Protein AF-A0A0M9E2L8-F1 (afdb_monomer)

Foldseek 3Di:
DVVVVVVVVVVVVVVVVVVVVVVVVVVVVVVVVVVADPCLVDWAPVVRCVVCVVPDDWDFRPDWDKKFFCAWFFFFAADQVSPHTDDGDHGRFIWTFGTDDDQKTWTWTDDDPPDTDTGIGGRVRITDPSPVPD

Nearest PDB structures (foldseek):
  6biq-assembly4_C  TM=6.845E-01  e=6.531E-01  Trichomonas vaginalis
  3a98-assembly1_A  TM=5.341E-01  e=4.127E-01  Homo sapiens
  8xm7-assembly1_B  TM=3.967E-01  e=1.732E+00  Homo sapiens

Mean predicted aligned error: 13.58 Å

Structure (mmCIF, N/CA/C/O backbone):
data_AF-A0A0M9E2L8-F1
#
_entry.id   AF-A0A0M9E2L8-F1
#
loop_
_atom_site.group_PDB
_atom_site.id
_atom_site.type_symbol
_atom_site.label_atom_id
_atom_site.label_alt_id
_atom_si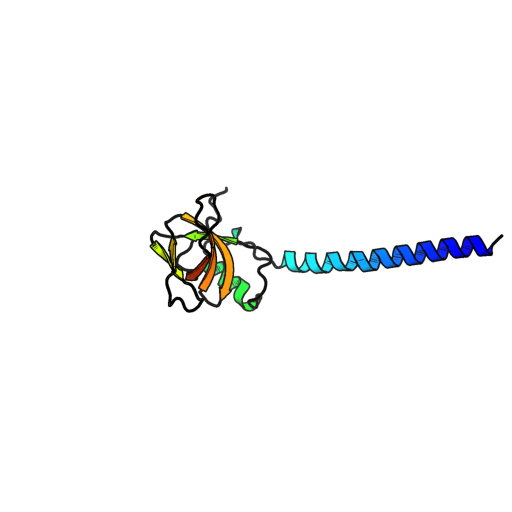te.label_comp_id
_atom_site.label_asym_id
_atom_site.label_entity_id
_atom_site.label_seq_id
_atom_site.pdbx_PDB_ins_code
_atom_site.Cartn_x
_atom_site.Cartn_y
_atom_site.Cartn_z
_atom_site.occupancy
_atom_site.B_iso_or_equiv
_atom_site.auth_seq_id
_atom_site.auth_comp_id
_atom_site.auth_asym_id
_atom_site.auth_atom_id
_atom_site.pdbx_PDB_model_num
ATOM 1 N N . MET A 1 1 ? 46.899 49.608 -22.911 1.00 53.06 1 MET A N 1
ATOM 2 C CA . MET A 1 1 ? 45.499 49.261 -23.272 1.00 53.06 1 MET A CA 1
ATOM 3 C C . MET A 1 1 ? 45.243 47.763 -23.529 1.00 53.06 1 MET A C 1
ATOM 5 O O . MET A 1 1 ? 44.129 47.415 -23.899 1.00 53.06 1 MET A O 1
ATOM 9 N N . ILE A 1 2 ? 46.219 46.865 -23.311 1.00 55.16 2 ILE A N 1
ATOM 10 C CA . ILE A 1 2 ? 46.081 45.413 -23.580 1.00 55.16 2 ILE A CA 1
ATOM 11 C C . ILE A 1 2 ? 45.721 44.617 -22.307 1.00 55.16 2 ILE A C 1
ATOM 13 O O . ILE A 1 2 ? 44.941 43.672 -22.374 1.00 55.16 2 ILE A O 1
ATOM 17 N N . ALA A 1 3 ? 46.184 45.055 -21.129 1.00 53.16 3 ALA A N 1
ATOM 18 C CA . ALA A 1 3 ? 45.950 44.365 -19.852 1.00 53.16 3 ALA A CA 1
ATOM 19 C C . ALA A 1 3 ? 44.463 44.265 -19.449 1.00 53.16 3 ALA A C 1
ATOM 21 O O . ALA A 1 3 ? 44.044 43.250 -18.899 1.00 53.16 3 ALA A O 1
ATOM 22 N N . HIS A 1 4 ? 43.648 45.271 -19.790 1.00 50.09 4 HIS A N 1
ATOM 23 C CA . HIS A 1 4 ? 42.207 45.273 -19.501 1.00 50.09 4 HIS A CA 1
ATOM 24 C C . HIS A 1 4 ? 41.410 44.284 -20.365 1.00 50.09 4 HIS A C 1
ATOM 26 O O . HIS A 1 4 ? 40.356 43.816 -19.949 1.00 50.09 4 HIS A O 1
ATOM 32 N N . ARG A 1 5 ? 41.900 43.947 -21.568 1.00 51.53 5 ARG A N 1
ATOM 33 C CA . ARG A 1 5 ? 41.213 43.004 -22.466 1.00 51.53 5 ARG A CA 1
ATOM 34 C C . ARG A 1 5 ? 41.444 41.547 -22.059 1.00 51.53 5 ARG A C 1
ATOM 36 O O . ARG A 1 5 ? 40.553 40.726 -22.236 1.00 51.53 5 ARG A O 1
ATOM 43 N N . LEU A 1 6 ? 42.593 41.242 -21.453 1.00 52.56 6 LEU A N 1
ATOM 44 C CA . LEU A 1 6 ? 42.917 39.902 -20.947 1.00 52.56 6 LEU A CA 1
ATOM 45 C C . LEU A 1 6 ? 42.132 39.541 -19.674 1.00 52.56 6 LEU A C 1
ATOM 47 O O . LEU A 1 6 ? 41.761 38.386 -19.484 1.00 52.56 6 LEU A O 1
ATOM 51 N N . SER A 1 7 ? 41.825 40.528 -18.828 1.00 54.66 7 SER A N 1
ATOM 52 C CA . SER A 1 7 ? 41.075 40.322 -17.580 1.00 54.66 7 SER A CA 1
ATOM 53 C C . SER A 1 7 ? 39.597 39.997 -17.830 1.00 54.66 7 SER A C 1
ATOM 55 O O . SER A 1 7 ? 39.043 39.137 -17.152 1.00 54.66 7 SER A O 1
ATOM 57 N N . VAL A 1 8 ? 38.969 40.604 -18.844 1.00 56.94 8 VAL A N 1
ATOM 58 C CA . VAL A 1 8 ? 37.572 40.296 -19.214 1.00 56.94 8 VAL A CA 1
ATOM 59 C C . VAL A 1 8 ? 37.433 38.881 -19.787 1.00 56.94 8 VAL A C 1
ATOM 61 O O . VAL A 1 8 ? 36.471 38.186 -19.469 1.00 56.94 8 VAL A O 1
ATOM 64 N N . ILE A 1 9 ? 38.414 38.420 -20.572 1.00 59.88 9 ILE A N 1
ATOM 65 C CA . ILE A 1 9 ? 38.411 37.065 -21.149 1.00 59.88 9 ILE A CA 1
ATOM 66 C C . ILE A 1 9 ? 38.557 36.004 -20.050 1.00 59.88 9 ILE A C 1
ATOM 68 O O . ILE A 1 9 ? 37.821 35.020 -20.045 1.00 59.88 9 ILE A O 1
ATOM 72 N N . MET A 1 10 ? 39.444 36.225 -19.074 1.00 58.16 10 MET A N 1
ATOM 73 C CA . MET A 1 10 ? 39.593 35.329 -17.920 1.00 58.16 10 MET A CA 1
ATOM 74 C C . MET A 1 10 ? 38.292 35.207 -17.114 1.00 58.16 10 MET A C 1
ATOM 76 O O . MET A 1 10 ? 37.877 34.096 -16.795 1.00 58.16 10 MET A O 1
ATOM 80 N N . ILE A 1 11 ? 37.608 36.323 -16.834 1.00 60.06 11 ILE A N 1
ATOM 81 C CA . ILE A 1 11 ? 36.349 36.317 -16.068 1.00 60.06 11 ILE A CA 1
ATOM 82 C C . ILE A 1 11 ? 35.247 35.538 -16.805 1.00 60.06 11 ILE A C 1
ATOM 84 O O . ILE A 1 11 ? 34.513 34.776 -16.171 1.00 60.06 11 ILE A O 1
ATOM 88 N N . PHE A 1 12 ? 35.164 35.663 -18.134 1.00 56.31 12 PHE A N 1
ATOM 89 C CA . PHE A 1 12 ? 34.217 34.900 -18.957 1.00 56.31 12 PHE A CA 1
ATOM 90 C C . PHE A 1 12 ? 34.505 33.389 -18.943 1.00 56.31 12 PHE A C 1
ATOM 92 O O . PHE A 1 12 ? 33.580 32.586 -18.846 1.00 56.31 12 PHE A O 1
ATOM 99 N N . CYS A 1 13 ? 35.778 32.983 -18.969 1.00 59.22 13 CYS A N 1
ATOM 100 C CA . CYS A 1 13 ? 36.153 31.567 -18.899 1.00 59.22 13 CYS A CA 1
ATOM 101 C C . CYS A 1 13 ? 35.843 30.937 -17.529 1.00 59.22 13 CYS A C 1
ATOM 103 O O . CYS A 1 13 ? 35.347 29.812 -17.471 1.00 59.22 13 CYS A O 1
ATOM 105 N N . PHE A 1 14 ? 36.081 31.660 -16.428 1.00 56.78 14 PHE A N 1
ATOM 106 C CA . PHE A 1 14 ? 35.782 31.162 -15.079 1.00 56.78 14 PHE A CA 1
ATOM 107 C C . PHE A 1 14 ? 34.278 31.047 -14.805 1.00 56.78 14 PHE A C 1
ATOM 109 O O . PHE A 1 14 ? 33.845 30.087 -14.169 1.00 56.78 14 PHE A O 1
ATOM 116 N N . SER A 1 15 ? 33.468 31.975 -15.319 1.00 57.62 15 SER A N 1
ATOM 117 C CA . SER A 1 15 ? 32.007 31.912 -15.176 1.00 57.62 15 SER A CA 1
ATOM 118 C C . SER A 1 15 ? 31.386 30.784 -16.010 1.00 57.62 15 SER A C 1
ATOM 120 O O . SER A 1 15 ? 30.478 30.110 -15.528 1.00 57.62 15 SER A O 1
ATOM 122 N N . PHE A 1 16 ? 31.932 30.479 -17.193 1.00 54.94 16 PHE A N 1
ATOM 123 C CA . PHE A 1 16 ? 31.485 29.334 -17.996 1.00 54.94 16 PHE A CA 1
ATOM 124 C C . PHE A 1 16 ? 31.802 27.981 -17.329 1.00 54.94 16 PHE A C 1
ATOM 126 O O . PHE A 1 16 ? 30.971 27.074 -17.328 1.00 54.94 16 PHE A O 1
ATOM 133 N N . PHE A 1 17 ? 32.973 27.856 -16.694 1.00 55.28 17 PHE A N 1
ATOM 134 C CA . PHE A 1 17 ? 33.349 26.650 -15.944 1.00 55.28 17 PHE A CA 1
ATOM 135 C C . PHE A 1 17 ? 32.499 26.447 -14.680 1.00 55.28 17 PHE A C 1
ATOM 137 O O . PHE A 1 17 ? 32.186 25.313 -14.318 1.00 55.28 17 PHE A O 1
ATOM 144 N N . TYR A 1 18 ? 32.097 27.538 -14.022 1.00 56.16 18 TYR A N 1
ATOM 145 C CA . TYR A 1 18 ? 31.246 27.485 -12.833 1.00 56.16 18 TYR A CA 1
ATOM 146 C C . TYR A 1 18 ? 29.818 27.026 -13.170 1.00 56.16 18 TYR A C 1
ATOM 148 O O . TYR A 1 18 ? 29.248 26.214 -12.447 1.00 56.16 18 TYR A O 1
ATOM 156 N N . ILE A 1 19 ? 29.270 27.465 -14.309 1.00 55.66 19 ILE A N 1
ATOM 157 C CA . ILE A 1 19 ? 27.956 27.018 -14.803 1.00 55.66 19 ILE A CA 1
ATOM 158 C C . ILE A 1 19 ? 27.989 25.523 -15.169 1.00 55.66 19 ILE A C 1
ATOM 160 O O . ILE A 1 19 ? 27.110 24.773 -14.752 1.00 55.66 19 ILE A O 1
ATOM 164 N N . LEU A 1 20 ? 29.049 25.057 -15.843 1.00 53.19 20 LEU A N 1
ATOM 165 C CA . LEU A 1 20 ? 29.238 23.638 -16.186 1.00 53.19 20 LEU A CA 1
ATOM 166 C C . LEU A 1 20 ? 29.317 22.711 -14.959 1.00 53.19 20 LEU A C 1
ATOM 168 O O . LEU A 1 20 ? 28.836 21.579 -15.010 1.00 53.19 20 LEU A O 1
ATOM 172 N N . LEU A 1 21 ? 29.903 23.177 -13.851 1.00 53.09 21 LEU A N 1
ATOM 173 C CA . LEU A 1 21 ? 29.973 22.407 -12.604 1.00 53.09 21 LEU A CA 1
ATOM 174 C C . LEU A 1 21 ? 28.632 22.362 -11.854 1.00 53.09 21 LEU A C 1
ATOM 176 O O . LEU A 1 21 ? 28.338 21.356 -11.211 1.00 53.09 21 LEU A O 1
ATOM 180 N N . ILE A 1 22 ? 27.805 23.407 -11.960 1.00 54.69 22 ILE A N 1
ATOM 181 C CA . ILE A 1 22 ? 26.471 23.450 -11.340 1.00 54.69 22 ILE A CA 1
ATOM 182 C C . ILE A 1 22 ? 25.471 22.584 -12.128 1.00 54.69 22 ILE A C 1
ATOM 184 O O . ILE A 1 22 ? 24.707 21.830 -11.521 1.00 54.69 22 ILE A O 1
ATOM 188 N N . ASP A 1 23 ? 25.525 22.594 -13.464 1.00 49.09 23 ASP A N 1
ATOM 189 C CA . ASP A 1 23 ? 24.647 21.769 -14.315 1.00 49.09 23 ASP A CA 1
ATOM 190 C C . ASP A 1 23 ? 24.932 20.260 -14.211 1.00 49.09 23 ASP A C 1
ATOM 192 O O . ASP A 1 23 ? 24.031 19.430 -14.377 1.00 49.09 23 ASP A O 1
ATOM 196 N N . GLY A 1 24 ? 26.161 19.874 -13.847 1.00 48.72 24 GLY A N 1
ATOM 197 C CA . GLY A 1 24 ? 26.511 18.479 -13.559 1.00 48.72 24 GLY A CA 1
ATOM 198 C C . GLY A 1 24 ? 25.678 17.854 -12.426 1.00 48.72 24 GLY A C 1
ATOM 199 O O . GLY A 1 24 ? 25.450 16.641 -12.423 1.00 48.72 24 GLY A O 1
ATOM 200 N N . GLY A 1 25 ? 25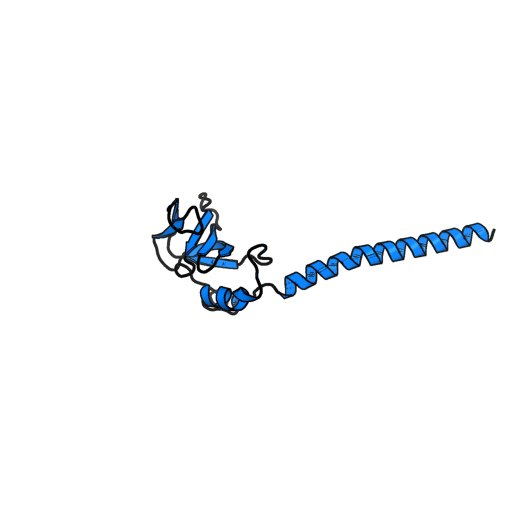.155 18.673 -11.504 1.00 48.81 25 GLY A N 1
ATOM 201 C CA . GLY A 1 25 ? 24.281 18.231 -10.415 1.00 48.81 25 GLY A CA 1
ATOM 202 C C . GLY A 1 25 ? 22.896 17.761 -10.878 1.00 48.81 25 GLY A C 1
ATOM 203 O O . GLY A 1 25 ? 22.336 16.829 -10.295 1.00 48.81 25 GLY A O 1
ATOM 204 N N . MET A 1 26 ? 22.359 18.323 -11.969 1.00 46.75 26 MET A N 1
ATOM 205 C CA . MET A 1 26 ? 21.033 17.947 -12.484 1.00 46.75 26 MET A CA 1
ATOM 206 C C . MET A 1 26 ? 21.022 16.566 -13.160 1.00 46.75 26 MET A C 1
ATOM 208 O O . MET A 1 26 ? 20.018 15.851 -13.109 1.00 46.75 26 MET A O 1
ATOM 212 N N . CYS A 1 27 ? 22.151 16.126 -13.727 1.00 49.06 27 CYS A N 1
ATOM 213 C CA . CYS A 1 27 ? 22.263 14.792 -14.330 1.00 49.06 27 CYS A CA 1
ATOM 214 C C . CYS A 1 27 ? 22.226 13.649 -13.300 1.00 49.06 27 CYS A C 1
ATOM 216 O O . CYS A 1 27 ? 21.781 12.543 -13.621 1.00 49.06 27 CYS A O 1
ATOM 218 N N . LEU A 1 28 ? 22.680 13.892 -12.067 1.00 46.53 28 LEU A N 1
ATOM 219 C CA . LEU A 1 28 ? 22.671 12.886 -11.001 1.00 46.53 28 LEU A CA 1
ATOM 220 C C . LEU A 1 28 ? 21.247 12.585 -10.517 1.00 46.53 28 LEU A C 1
ATOM 222 O O . LEU A 1 28 ? 20.896 11.414 -10.392 1.00 46.53 28 LEU A O 1
ATOM 226 N N . HIS A 1 29 ? 20.406 13.612 -10.360 1.00 44.34 29 HIS A N 1
ATOM 227 C CA . HIS A 1 29 ? 18.990 13.429 -10.016 1.00 44.34 29 HIS A CA 1
ATOM 228 C C . HIS A 1 29 ? 18.208 12.721 -11.130 1.00 44.34 29 HIS A C 1
ATOM 230 O O . HIS A 1 29 ? 17.39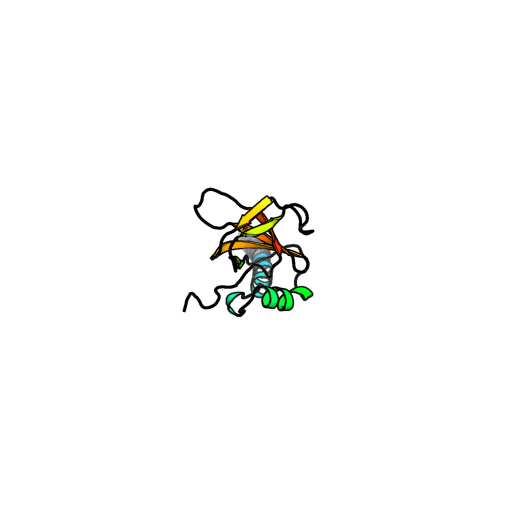5 11.838 -10.856 1.00 44.34 29 HIS A O 1
ATOM 236 N N . ALA A 1 30 ? 18.488 13.042 -12.399 1.00 47.06 30 ALA A N 1
ATOM 237 C CA . ALA A 1 30 ? 17.825 12.386 -13.521 1.00 47.06 30 ALA A CA 1
ATOM 238 C C . ALA A 1 30 ? 18.061 10.866 -13.517 1.00 47.06 30 ALA A C 1
ATOM 240 O O . ALA A 1 30 ? 17.114 10.110 -13.708 1.00 47.06 30 ALA A O 1
ATOM 241 N N . LYS A 1 31 ? 19.283 10.384 -13.242 1.00 47.12 31 LYS A N 1
ATOM 242 C CA . LYS A 1 31 ? 19.592 8.938 -13.230 1.00 47.12 31 LYS A CA 1
ATOM 243 C C . LYS A 1 31 ? 18.772 8.133 -12.220 1.00 47.12 31 LYS A C 1
ATOM 245 O O . LYS A 1 31 ? 18.488 6.965 -12.490 1.00 47.12 31 LYS A O 1
ATOM 250 N N . GLU A 1 32 ? 18.386 8.718 -11.090 1.00 46.28 32 GLU A N 1
ATOM 251 C CA . GLU A 1 32 ? 17.540 8.020 -10.121 1.00 46.28 32 GLU A CA 1
ATOM 252 C C . GLU A 1 32 ? 16.076 7.928 -10.587 1.00 46.28 32 GLU A C 1
ATOM 254 O O . GLU A 1 32 ? 15.436 6.891 -10.394 1.00 46.28 32 GLU A O 1
ATOM 259 N N . PHE A 1 33 ? 15.581 8.933 -11.321 1.00 43.03 33 PHE A N 1
ATOM 260 C CA . PHE A 1 33 ? 14.256 8.895 -11.959 1.00 43.03 33 PHE A CA 1
ATOM 261 C C . PHE A 1 33 ? 14.101 7.727 -12.948 1.00 43.03 33 PHE A C 1
ATOM 263 O O . PHE A 1 33 ? 13.040 7.103 -12.996 1.00 43.03 33 PHE A O 1
ATOM 270 N N . TRP A 1 34 ? 15.153 7.363 -13.694 1.00 40.28 34 TRP A N 1
ATOM 271 C CA . TRP A 1 34 ? 15.117 6.235 -14.645 1.00 40.28 34 TRP A CA 1
ATOM 272 C C . TRP A 1 34 ? 15.055 4.851 -13.975 1.00 40.28 34 TRP A C 1
ATOM 274 O O . TRP A 1 34 ? 14.756 3.864 -14.647 1.00 40.28 34 TRP A O 1
ATOM 284 N N . LYS A 1 35 ? 15.317 4.754 -12.663 1.00 50.44 35 LYS A N 1
ATOM 285 C CA . LYS A 1 35 ? 15.219 3.498 -11.895 1.00 50.44 35 LYS A CA 1
ATOM 286 C C . LYS A 1 35 ? 13.882 3.330 -11.174 1.00 50.44 35 LYS A C 1
ATOM 288 O O . LYS A 1 35 ? 13.654 2.293 -10.549 1.00 50.44 35 LYS A O 1
ATOM 293 N N . ALA A 1 36 ? 13.005 4.328 -11.233 1.00 51.50 36 ALA A N 1
ATOM 294 C CA . ALA A 1 36 ? 11.740 4.283 -10.525 1.00 51.50 36 ALA A CA 1
ATOM 295 C C . ALA A 1 36 ? 10.793 3.227 -11.139 1.00 51.50 36 ALA A C 1
ATOM 297 O O . ALA A 1 36 ? 10.756 3.061 -12.364 1.00 51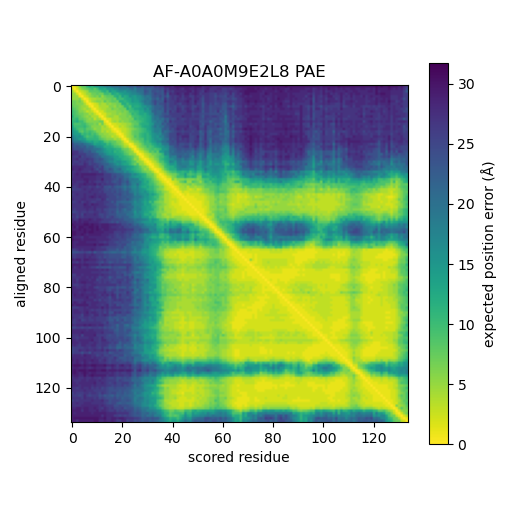.50 36 ALA A O 1
ATOM 298 N N . PRO A 1 37 ? 10.010 2.496 -10.326 1.00 56.44 37 PRO A N 1
ATOM 299 C CA . PRO A 1 37 ? 9.131 1.469 -10.857 1.00 56.44 37 PRO A CA 1
ATOM 300 C C . PRO A 1 37 ? 8.058 2.045 -11.781 1.00 56.44 37 PRO A C 1
ATOM 302 O O . PRO A 1 37 ? 7.390 3.024 -11.451 1.00 56.44 37 PRO A O 1
ATOM 305 N N . ASN A 1 38 ? 7.842 1.413 -12.938 1.00 66.19 38 ASN A N 1
ATOM 306 C CA . ASN A 1 38 ? 6.669 1.699 -13.761 1.00 66.19 38 ASN A CA 1
ATOM 307 C C . ASN A 1 38 ? 5.525 0.767 -13.349 1.00 66.19 38 ASN A C 1
ATOM 309 O O . ASN A 1 38 ? 5.322 -0.292 -13.942 1.00 66.19 38 ASN A O 1
ATOM 313 N N . PHE A 1 39 ? 4.782 1.179 -12.324 1.00 68.75 39 PHE A N 1
ATOM 314 C CA . PHE A 1 39 ? 3.718 0.387 -11.701 1.00 68.75 39 PHE A CA 1
ATOM 315 C C . PHE A 1 39 ? 2.544 0.058 -12.645 1.00 68.75 39 PHE A C 1
ATOM 317 O O . PHE A 1 39 ? 1.813 -0.896 -12.403 1.00 68.75 39 PHE A O 1
ATOM 324 N N . LYS A 1 40 ? 2.399 0.783 -13.768 1.00 70.25 40 LYS A N 1
ATOM 325 C CA . LYS A 1 40 ? 1.366 0.521 -14.789 1.00 70.25 40 LYS A CA 1
ATOM 326 C C . LYS A 1 40 ? 1.580 -0.790 -15.555 1.00 70.25 40 LYS A C 1
ATOM 328 O O . LYS A 1 40 ? 0.684 -1.231 -16.262 1.00 70.25 40 LYS A O 1
ATOM 333 N N . LYS A 1 41 ? 2.766 -1.398 -15.449 1.00 74.75 41 LYS A N 1
ATOM 334 C CA . LYS A 1 41 ? 3.102 -2.664 -16.121 1.00 74.75 41 LYS A CA 1
ATOM 335 C C . LYS A 1 41 ? 2.715 -3.911 -15.321 1.00 74.75 41 LYS A C 1
ATOM 337 O O . LYS A 1 41 ? 2.910 -5.011 -15.825 1.00 74.75 41 LYS A O 1
ATOM 342 N N . TYR A 1 42 ? 2.214 -3.742 -14.101 1.00 76.25 42 TYR A N 1
ATOM 343 C CA . TYR A 1 42 ? 1.931 -4.837 -13.179 1.00 76.25 42 TYR A CA 1
ATOM 344 C C . TYR A 1 42 ? 0.437 -4.931 -12.900 1.00 76.25 42 TYR A C 1
ATOM 346 O O . TYR A 1 42 ? -0.292 -3.937 -12.976 1.00 76.25 42 TYR A O 1
ATOM 354 N N . ASN A 1 43 ? -0.013 -6.137 -12.578 1.00 79.44 43 ASN A N 1
ATOM 355 C CA . ASN A 1 43 ? -1.415 -6.409 -12.277 1.00 79.44 43 ASN A CA 1
ATOM 356 C C . ASN A 1 43 ? -1.676 -6.379 -10.772 1.00 79.44 43 ASN A C 1
ATOM 358 O O . ASN A 1 43 ? -2.781 -6.056 -10.344 1.00 79.44 43 ASN A O 1
ATOM 362 N N . THR A 1 44 ? -0.656 -6.680 -9.963 1.00 83.44 44 THR A N 1
ATOM 363 C CA . THR A 1 44 ? -0.786 -6.736 -8.505 1.00 83.44 44 THR A CA 1
ATOM 364 C C . THR A 1 44 ? 0.305 -5.944 -7.792 1.00 83.44 44 THR A C 1
ATOM 366 O O . THR A 1 44 ? 1.418 -5.798 -8.311 1.00 83.44 44 THR A O 1
ATOM 369 N N . PRO A 1 45 ? 0.023 -5.444 -6.576 1.00 84.19 45 PRO A N 1
ATOM 370 C CA . PRO A 1 45 ? 1.050 -4.812 -5.764 1.00 84.19 45 PRO A CA 1
ATOM 371 C C . PRO A 1 45 ? 2.226 -5.744 -5.392 1.00 84.19 45 PRO A C 1
ATOM 373 O O . PRO A 1 45 ? 3.372 -5.301 -5.327 1.00 84.19 45 PRO A O 1
ATOM 376 N N . ASP A 1 46 ? 1.984 -7.044 -5.220 1.00 84.69 46 ASP A N 1
ATOM 377 C CA . ASP A 1 46 ? 3.030 -8.023 -4.878 1.00 84.69 46 ASP A CA 1
ATOM 378 C C . ASP A 1 46 ? 4.081 -8.185 -5.987 1.00 84.69 46 ASP A C 1
ATOM 380 O O . ASP A 1 46 ? 5.280 -8.273 -5.708 1.00 84.69 46 ASP A O 1
ATOM 384 N N . GLU A 1 47 ? 3.654 -8.194 -7.255 1.00 84.56 47 GLU A N 1
ATOM 385 C CA . GLU A 1 47 ? 4.556 -8.272 -8.416 1.00 84.56 47 GLU A CA 1
ATOM 386 C C . GLU A 1 47 ? 5.555 -7.116 -8.437 1.00 84.56 47 GLU A C 1
ATOM 388 O O . GLU A 1 47 ? 6.735 -7.297 -8.754 1.00 84.56 47 GLU A O 1
ATOM 393 N N . VAL A 1 48 ? 5.076 -5.933 -8.061 1.00 80.12 48 VAL A N 1
ATOM 394 C CA . VAL A 1 48 ? 5.891 -4.733 -7.948 1.00 80.12 48 VAL A CA 1
ATOM 395 C C . VAL A 1 48 ? 6.944 -4.925 -6.868 1.00 80.12 48 VAL A C 1
ATOM 397 O O . VAL A 1 48 ? 8.131 -4.793 -7.162 1.00 80.12 48 VAL A O 1
ATOM 400 N N . ILE A 1 49 ? 6.551 -5.276 -5.638 1.00 81.06 49 ILE A N 1
ATOM 401 C CA . ILE A 1 49 ? 7.533 -5.470 -4.564 1.00 81.06 49 ILE A CA 1
ATOM 402 C C . ILE A 1 49 ? 8.545 -6.535 -4.973 1.00 81.06 49 ILE A C 1
ATOM 404 O O . ILE A 1 49 ? 9.742 -6.280 -4.898 1.00 81.06 49 ILE A O 1
ATOM 408 N N . LYS A 1 50 ? 8.106 -7.684 -5.495 1.00 83.06 50 LYS A N 1
ATOM 409 C CA . LYS A 1 50 ? 9.005 -8.770 -5.908 1.00 83.06 50 LYS A CA 1
ATOM 410 C C . LYS A 1 50 ? 10.039 -8.325 -6.943 1.00 83.06 50 LYS A C 1
ATOM 412 O O . LYS A 1 50 ? 11.183 -8.762 -6.881 1.00 83.06 50 LYS A O 1
ATOM 417 N N . LYS A 1 51 ? 9.662 -7.462 -7.891 1.00 80.44 51 LYS A N 1
ATOM 418 C CA . LYS A 1 51 ? 10.576 -6.989 -8.938 1.00 80.44 51 LYS A CA 1
ATOM 419 C C . LYS A 1 51 ? 11.614 -5.990 -8.425 1.00 80.44 51 LYS A C 1
ATOM 421 O O . LYS A 1 51 ? 12.721 -5.945 -8.962 1.00 80.44 51 LYS A O 1
ATOM 426 N N . TYR A 1 52 ? 11.257 -5.186 -7.426 1.00 74.94 52 TYR A N 1
ATOM 427 C CA . TYR A 1 52 ? 12.099 -4.094 -6.936 1.00 74.94 52 TYR A CA 1
ATOM 428 C C . TYR A 1 52 ? 12.755 -4.375 -5.580 1.00 74.94 52 TYR A C 1
ATOM 430 O O . TYR A 1 52 ? 13.656 -3.632 -5.208 1.00 74.94 52 TYR A O 1
ATOM 438 N N . LYS A 1 53 ? 12.391 -5.464 -4.889 1.00 74.19 53 LYS A N 1
ATOM 439 C CA . LYS A 1 53 ? 12.899 -5.838 -3.557 1.00 74.19 53 LYS A CA 1
ATOM 440 C C . LYS A 1 53 ? 14.425 -5.838 -3.466 1.00 74.19 53 LYS A C 1
ATOM 442 O O . LYS A 1 53 ? 14.962 -5.314 -2.501 1.00 74.19 53 LYS A O 1
ATOM 447 N N . ASP A 1 54 ? 15.108 -6.358 -4.483 1.00 69.06 54 ASP A N 1
ATOM 448 C CA . ASP A 1 54 ? 16.573 -6.486 -4.476 1.00 69.06 54 ASP A CA 1
ATOM 449 C C . ASP A 1 54 ? 17.297 -5.176 -4.838 1.00 69.06 54 ASP A C 1
ATOM 451 O O . ASP A 1 54 ? 18.488 -5.026 -4.585 1.00 69.06 54 ASP A O 1
ATOM 455 N N . ASN A 1 55 ? 16.583 -4.216 -5.438 1.00 60.28 55 ASN A N 1
ATOM 456 C CA . ASN A 1 55 ? 17.143 -2.956 -5.938 1.00 60.28 55 ASN A CA 1
ATOM 457 C C . ASN A 1 55 ? 16.764 -1.735 -5.085 1.00 60.28 55 ASN A C 1
ATOM 459 O O . ASN A 1 55 ? 17.210 -0.627 -5.381 1.00 60.28 55 ASN A O 1
ATOM 463 N N . TYR A 1 56 ? 15.924 -1.914 -4.064 1.00 58.72 56 TYR A N 1
ATOM 464 C CA . TYR A 1 56 ? 15.371 -0.838 -3.248 1.00 58.72 56 TYR A CA 1
ATOM 465 C C . TYR A 1 56 ? 15.533 -1.176 -1.763 1.00 58.72 56 TYR A C 1
ATOM 467 O O . TYR A 1 56 ? 14.711 -1.866 -1.165 1.00 58.72 56 TYR A O 1
ATOM 475 N N . ASN A 1 57 ? 16.602 -0.660 -1.158 1.00 52.84 57 ASN A N 1
ATOM 476 C CA . ASN A 1 57 ? 16.720 -0.614 0.295 1.00 52.84 57 ASN A CA 1
ATOM 477 C C . ASN A 1 57 ? 15.857 0.542 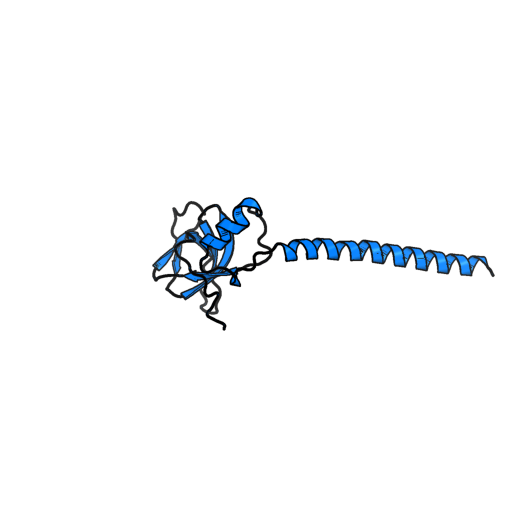0.810 1.00 52.84 57 ASN A C 1
ATOM 479 O O . ASN A 1 57 ? 16.204 1.691 0.573 1.00 52.84 57 ASN A O 1
ATOM 483 N N . GLU A 1 58 ? 14.728 0.193 1.436 1.00 51.81 58 GLU A N 1
ATOM 484 C CA . GLU A 1 58 ? 13.913 0.840 2.492 1.00 51.81 58 GLU A CA 1
ATOM 485 C C . GLU A 1 58 ? 13.708 2.372 2.581 1.00 51.81 58 GLU A C 1
ATOM 487 O O . GLU A 1 58 ? 12.858 2.790 3.373 1.00 51.81 58 GLU A O 1
ATOM 492 N N . THR A 1 59 ? 14.409 3.236 1.842 1.00 47.44 59 THR A N 1
ATOM 493 C CA . THR A 1 59 ? 14.529 4.642 2.257 1.00 47.44 59 THR A CA 1
ATOM 494 C C . THR A 1 59 ? 13.992 5.717 1.335 1.00 47.44 59 THR A C 1
ATOM 496 O O . THR A 1 59 ? 13.660 6.748 1.894 1.00 47.44 59 THR A O 1
ATOM 499 N N . ASN A 1 60 ? 13.806 5.559 0.020 1.00 52.09 60 ASN A N 1
ATOM 500 C CA . ASN A 1 60 ? 13.247 6.665 -0.783 1.00 52.09 60 ASN A CA 1
ATOM 501 C C . ASN A 1 60 ? 12.546 6.186 -2.061 1.00 52.09 60 ASN A C 1
ATOM 503 O O . ASN A 1 60 ? 13.179 6.042 -3.104 1.00 52.09 60 ASN A O 1
ATOM 507 N N . MET A 1 61 ? 11.226 5.967 -2.004 1.00 57.44 61 MET A N 1
ATOM 508 C CA . MET A 1 61 ? 10.401 5.815 -3.212 1.00 57.44 61 MET A CA 1
ATOM 509 C C . MET A 1 61 ? 10.377 7.126 -3.995 1.00 57.44 61 MET A C 1
ATOM 511 O O . MET A 1 61 ? 9.668 8.059 -3.631 1.00 57.44 61 MET A O 1
ATOM 515 N N . ILE A 1 62 ? 11.125 7.174 -5.098 1.00 53.94 62 ILE A N 1
ATOM 516 C CA . ILE A 1 62 ? 11.183 8.346 -5.989 1.00 53.94 62 ILE A CA 1
ATOM 517 C C . ILE A 1 62 ? 9.866 8.527 -6.756 1.00 53.94 62 ILE A C 1
ATOM 519 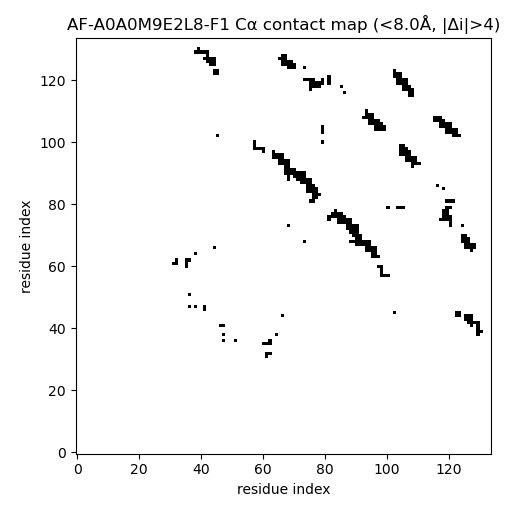O O . ILE A 1 62 ? 9.487 9.651 -7.067 1.00 53.94 62 ILE A O 1
ATOM 523 N N . ASN A 1 63 ? 9.118 7.439 -6.983 1.00 60.22 63 ASN A N 1
ATOM 524 C CA . ASN A 1 63 ? 7.760 7.499 -7.519 1.00 60.22 63 ASN A CA 1
ATOM 525 C C . ASN A 1 63 ? 6.759 6.903 -6.524 1.00 60.22 63 ASN A C 1
ATOM 527 O O . ASN A 1 63 ? 6.691 5.674 -6.403 1.00 60.22 63 ASN A O 1
ATOM 531 N N . PRO A 1 64 ? 5.949 7.733 -5.847 1.00 63.78 64 PRO A N 1
ATOM 532 C CA . PRO A 1 64 ? 4.778 7.231 -5.155 1.00 63.78 64 PRO A CA 1
ATOM 533 C C . PRO A 1 64 ? 3.823 6.582 -6.161 1.00 63.78 64 PRO A C 1
ATOM 535 O O . PRO A 1 64 ? 3.589 7.092 -7.259 1.00 63.78 64 PRO A O 1
ATOM 538 N N . TRP A 1 65 ? 3.251 5.449 -5.773 1.00 78.50 65 TRP A N 1
ATOM 539 C CA . TRP A 1 65 ? 2.275 4.713 -6.568 1.00 78.50 65 TRP A CA 1
ATOM 540 C C . TRP A 1 65 ? 0.979 4.562 -5.809 1.00 78.50 65 TRP A C 1
ATOM 542 O O . TRP A 1 65 ? 0.934 4.641 -4.579 1.00 78.50 65 TRP A O 1
ATOM 552 N N . ILE A 1 66 ? -0.083 4.401 -6.586 1.00 86.81 66 ILE A N 1
ATOM 553 C CA . ILE A 1 66 ? -1.439 4.354 -6.079 1.00 86.81 66 ILE A CA 1
ATOM 554 C C . ILE A 1 66 ? -1.890 2.905 -6.017 1.00 86.81 66 ILE A C 1
ATOM 556 O O . ILE A 1 66 ? -1.818 2.186 -7.014 1.00 86.81 66 ILE A O 1
ATOM 560 N N . VAL A 1 67 ? -2.394 2.521 -4.854 1.00 90.31 67 VAL A N 1
ATOM 561 C CA . VAL A 1 67 ? -3.060 1.246 -4.615 1.00 90.31 67 VAL A CA 1
ATOM 562 C C . VAL A 1 67 ? -4.494 1.502 -4.165 1.00 90.31 67 VAL A C 1
ATOM 564 O O . VAL A 1 67 ? -4.812 2.571 -3.635 1.00 90.31 67 VAL A O 1
ATOM 567 N N . PHE A 1 68 ? -5.360 0.524 -4.391 1.00 91.94 68 PHE A N 1
ATOM 568 C CA . PHE A 1 68 ? -6.769 0.583 -4.018 1.00 91.94 68 PHE A CA 1
ATOM 569 C C . PHE A 1 68 ? -7.088 -0.583 -3.098 1.00 91.94 68 PHE A C 1
ATOM 571 O O . PHE A 1 68 ? -6.574 -1.677 -3.320 1.00 91.94 68 PHE A O 1
ATOM 578 N N . ALA A 1 69 ? -7.911 -0.368 -2.078 1.00 93.06 69 ALA A N 1
ATOM 579 C CA . ALA A 1 69 ? -8.385 -1.461 -1.234 1.00 93.06 69 ALA A CA 1
ATOM 580 C C . ALA A 1 69 ? -9.152 -2.497 -2.077 1.00 93.06 69 ALA A C 1
ATOM 582 O O . ALA A 1 69 ? -10.049 -2.136 -2.843 1.00 93.06 69 ALA A O 1
ATOM 583 N N . ASP A 1 70 ? -8.784 -3.774 -1.942 1.00 92.81 70 ASP A N 1
ATOM 584 C CA . ASP A 1 70 ? -9.340 -4.888 -2.729 1.00 92.81 70 ASP A CA 1
ATOM 585 C C . ASP A 1 70 ? -10.703 -5.382 -2.219 1.00 92.81 70 ASP A C 1
ATOM 587 O O . ASP A 1 70 ? -11.404 -6.111 -2.918 1.00 92.81 70 ASP A O 1
ATOM 591 N N . ARG A 1 71 ? -11.084 -4.973 -1.004 1.00 92.56 71 ARG A N 1
ATOM 592 C CA . ARG A 1 71 ? -12.311 -5.366 -0.307 1.00 92.56 71 ARG A CA 1
ATOM 593 C C . ARG A 1 71 ? -12.711 -4.316 0.730 1.00 92.56 71 ARG A C 1
ATOM 595 O O . ARG A 1 71 ? -11.941 -3.405 1.030 1.00 92.56 71 ARG A O 1
ATOM 602 N N . ASP A 1 72 ? -13.877 -4.491 1.338 1.00 93.69 72 ASP A N 1
ATOM 603 C CA . ASP A 1 72 ? -14.283 -3.691 2.493 1.00 93.69 72 ASP A CA 1
ATOM 604 C C . ASP A 1 72 ? -13.560 -4.094 3.783 1.00 93.69 72 ASP A C 1
ATOM 606 O O . ASP A 1 72 ? -13.156 -5.241 3.979 1.00 93.69 72 ASP A O 1
ATOM 610 N N . SER A 1 73 ? -13.462 -3.152 4.722 1.00 93.38 73 SER A N 1
ATOM 611 C CA . SER A 1 73 ? -12.855 -3.359 6.042 1.00 93.38 73 SER A CA 1
ATOM 612 C C . SER A 1 73 ? -11.369 -3.750 6.013 1.00 93.38 73 SER A C 1
ATOM 614 O O . SER A 1 73 ? -10.896 -4.483 6.889 1.00 93.38 73 SER A O 1
ATOM 616 N N . VAL A 1 74 ? -10.597 -3.229 5.052 1.00 94.06 74 VAL A N 1
ATOM 617 C CA . VAL A 1 74 ? -9.133 -3.380 5.034 1.00 94.06 74 VAL A CA 1
ATOM 618 C C . VAL A 1 74 ? -8.543 -2.724 6.278 1.00 94.06 74 VAL A C 1
ATOM 620 O O . VAL A 1 74 ? -8.710 -1.528 6.506 1.00 94.06 74 VAL A O 1
ATOM 623 N N . ASN A 1 75 ? -7.868 -3.513 7.112 1.00 96.38 75 ASN A N 1
ATOM 624 C CA . ASN A 1 75 ? -7.305 -3.036 8.372 1.00 96.38 75 ASN A CA 1
ATOM 625 C C . ASN A 1 75 ? -6.029 -2.223 8.139 1.00 96.38 75 ASN A C 1
ATOM 627 O O . ASN A 1 75 ? -5.102 -2.678 7.473 1.00 96.38 75 ASN A O 1
ATOM 631 N N . ILE A 1 76 ? -5.964 -1.057 8.778 1.00 96.38 76 ILE A N 1
ATOM 632 C CA . ILE A 1 76 ? -4.798 -0.176 8.765 1.00 96.38 76 ILE A CA 1
ATOM 633 C C . ILE A 1 76 ? -4.256 -0.086 10.188 1.00 96.38 76 ILE A C 1
ATOM 635 O O . ILE A 1 76 ? -5.009 0.072 11.154 1.00 96.38 76 ILE A O 1
ATOM 639 N N . TYR A 1 77 ? -2.942 -0.208 10.323 1.00 97.62 77 TYR A N 1
ATOM 640 C CA . TYR A 1 77 ? -2.223 -0.400 11.573 1.00 97.62 77 TYR A CA 1
ATOM 641 C C . TYR A 1 77 ? -1.251 0.746 11.845 1.00 97.62 77 TYR A C 1
ATOM 643 O O . TYR A 1 77 ? -0.723 1.378 10.937 1.00 97.62 77 TYR A O 1
ATOM 651 N N . LYS A 1 78 ? -0.959 0.995 13.123 1.00 96.06 78 LYS A N 1
ATOM 652 C CA . LYS A 1 78 ? -0.005 2.038 13.529 1.00 96.06 78 LYS A CA 1
ATOM 653 C C . LYS A 1 78 ? 1.438 1.711 13.130 1.00 96.06 78 LYS A C 1
ATOM 655 O O . LYS A 1 78 ? 2.240 2.614 12.920 1.00 96.06 78 LYS A O 1
ATOM 660 N N . THR A 1 79 ? 1.789 0.428 13.082 1.00 94.69 79 THR A N 1
ATOM 661 C CA . THR A 1 79 ? 3.169 -0.053 12.945 1.00 94.69 79 THR A CA 1
ATOM 662 C C . THR A 1 79 ? 3.273 -1.147 1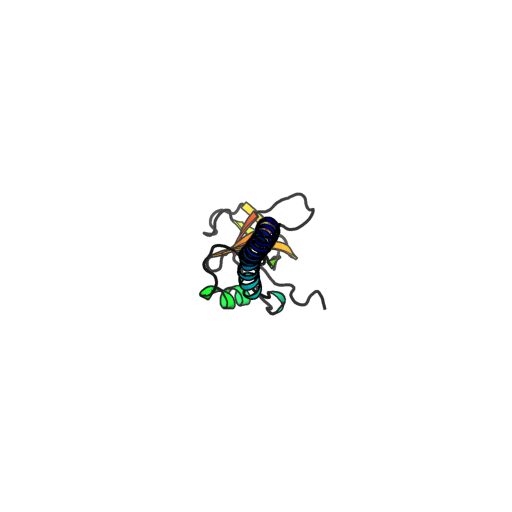1.889 1.00 94.69 79 THR A C 1
ATOM 664 O O . THR A 1 79 ? 2.322 -1.896 11.664 1.00 94.69 79 THR A O 1
ATOM 667 N N . LYS A 1 80 ? 4.471 -1.308 11.310 1.00 92.56 80 LYS A N 1
ATOM 668 C CA . LYS A 1 80 ? 4.777 -2.357 10.318 1.00 92.56 80 LYS A CA 1
ATOM 669 C C . LYS A 1 80 ? 4.574 -3.795 10.814 1.00 92.56 80 LYS A C 1
ATOM 671 O O . LYS A 1 80 ? 4.457 -4.701 9.998 1.00 92.56 80 LYS A O 1
ATOM 676 N N . SER A 1 81 ? 4.518 -3.996 12.135 1.00 93.44 81 SER A N 1
ATOM 677 C CA . SER A 1 81 ? 4.233 -5.283 12.786 1.00 93.44 81 SER A CA 1
ATOM 678 C C . SER A 1 81 ? 2.762 -5.707 12.715 1.00 93.44 81 SER A C 1
ATOM 680 O O . SER A 1 81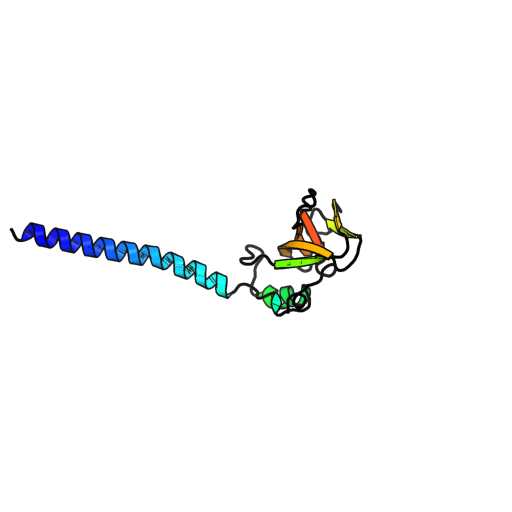 ? 2.443 -6.811 13.138 1.00 93.44 81 SER A O 1
ATOM 682 N N . LEU A 1 82 ? 1.866 -4.836 12.234 1.00 94.06 82 LEU A N 1
ATOM 683 C CA . LEU A 1 82 ? 0.435 -5.115 12.058 1.00 94.06 82 LEU A CA 1
ATOM 684 C C . LEU A 1 82 ? -0.290 -5.552 13.350 1.00 94.06 82 LEU A C 1
ATOM 686 O O . LEU A 1 82 ? -1.220 -6.351 13.322 1.00 94.06 82 LEU A O 1
ATOM 690 N N . THR A 1 83 ? 0.121 -5.017 14.505 1.00 93.81 83 THR A N 1
ATOM 691 C CA . THR A 1 83 ? -0.438 -5.411 15.815 1.00 93.81 83 THR A CA 1
ATOM 692 C C . THR A 1 83 ? -1.535 -4.474 16.316 1.00 93.81 83 THR A C 1
ATOM 694 O O . THR A 1 83 ? -2.528 -4.925 16.881 1.00 93.81 83 THR A O 1
ATOM 697 N N . LYS A 1 84 ? -1.391 -3.158 16.112 1.00 95.19 84 LYS A N 1
ATOM 698 C CA . LYS A 1 84 ? -2.347 -2.150 16.599 1.00 95.19 84 LYS A CA 1
ATOM 699 C C . LYS A 1 84 ? -3.135 -1.529 15.450 1.00 95.19 84 LYS A C 1
ATOM 701 O O . LYS A 1 84 ? -2.608 -0.654 14.764 1.00 95.19 84 LYS A O 1
ATOM 706 N N . LYS A 1 85 ? -4.390 -1.955 15.270 1.00 96.50 85 LYS A N 1
ATOM 707 C CA . LYS A 1 85 ? -5.331 -1.365 14.302 1.00 96.50 85 LYS A CA 1
ATOM 708 C C . LYS A 1 85 ? -5.665 0.083 14.687 1.00 96.50 85 LYS A C 1
ATOM 710 O O . LYS A 1 85 ? -5.881 0.369 15.863 1.00 96.50 85 LYS A O 1
ATOM 715 N N . ILE A 1 86 ? -5.710 0.974 13.701 1.00 95.62 86 ILE A N 1
ATOM 716 C CA . ILE A 1 86 ? -6.034 2.402 13.859 1.00 95.62 86 ILE A CA 1
ATOM 717 C C . ILE A 1 86 ? -7.181 2.861 12.958 1.00 95.62 86 ILE A C 1
ATOM 719 O O . ILE A 1 86 ? -7.870 3.813 13.308 1.00 95.62 86 ILE A O 1
ATOM 723 N N . ALA A 1 87 ? -7.403 2.189 11.827 1.00 94.94 87 ALA A N 1
ATOM 724 C CA . ALA A 1 87 ? -8.468 2.524 10.893 1.00 94.94 87 ALA A CA 1
ATOM 725 C C . ALA A 1 87 ? -8.889 1.301 10.068 1.00 94.94 87 ALA A C 1
ATOM 727 O O . ALA A 1 87 ? -8.240 0.249 10.106 1.00 94.94 87 ALA A O 1
ATOM 728 N N . GLN A 1 88 ? -9.987 1.462 9.335 1.00 94.88 88 GLN A N 1
ATOM 729 C CA . GLN A 1 88 ? -10.425 0.553 8.285 1.00 94.88 88 GLN A CA 1
ATOM 730 C C . GLN A 1 88 ? -10.724 1.350 7.018 1.00 94.88 88 GLN A C 1
ATOM 732 O O . GLN A 1 88 ? -11.183 2.488 7.110 1.00 94.88 88 GLN A O 1
ATOM 737 N N . ALA A 1 89 ? -10.442 0.742 5.873 1.00 92.50 89 ALA A N 1
ATOM 738 C CA . ALA A 1 89 ? -10.744 1.274 4.552 1.00 92.50 89 ALA A CA 1
ATOM 739 C C . ALA A 1 89 ? -11.805 0.419 3.855 1.00 92.50 89 ALA A C 1
ATOM 741 O O . ALA A 1 89 ? -11.903 -0.785 4.110 1.00 92.50 89 ALA A O 1
ATOM 742 N N . ASN A 1 90 ? -12.587 1.051 2.990 1.00 93.50 90 ASN A N 1
ATOM 743 C CA . ASN A 1 90 ? -13.608 0.401 2.180 1.00 93.50 90 ASN A CA 1
ATOM 744 C C . ASN A 1 90 ? -13.062 0.038 0.804 1.00 93.50 90 ASN A C 1
ATOM 746 O O . ASN A 1 90 ? -12.024 0.549 0.381 1.00 93.50 90 ASN A O 1
ATOM 750 N N . PHE A 1 91 ? -13.780 -0.828 0.095 1.00 93.12 91 PHE A N 1
ATOM 751 C CA . PHE A 1 91 ? -13.448 -1.203 -1.268 1.00 93.12 91 PHE A CA 1
ATOM 752 C C . PHE A 1 91 ? -13.252 0.039 -2.147 1.00 93.12 91 PHE A C 1
ATOM 754 O O . PHE A 1 91 ? -14.028 0.991 -2.076 1.00 93.12 91 PHE A O 1
ATOM 761 N N . LEU A 1 92 ? -12.203 0.020 -2.978 1.00 91.62 92 LEU A N 1
ATOM 762 C CA . LEU A 1 92 ? -11.792 1.124 -3.857 1.00 91.62 92 LEU A CA 1
ATOM 763 C C . LEU A 1 92 ? -11.319 2.408 -3.162 1.00 91.62 92 LEU A C 1
ATOM 765 O O . LEU A 1 92 ? -10.982 3.368 -3.864 1.00 91.62 92 LEU A O 1
ATOM 769 N N . ASP A 1 93 ? -11.186 2.433 -1.833 1.00 91.50 93 ASP A N 1
ATOM 770 C CA . ASP A 1 93 ? -10.476 3.531 -1.184 1.00 91.50 93 ASP A CA 1
ATOM 771 C C . ASP A 1 93 ? -9.054 3.627 -1.750 1.00 91.50 93 ASP A C 1
ATOM 773 O O . ASP A 1 93 ? -8.326 2.635 -1.878 1.00 91.50 93 ASP A O 1
ATOM 777 N N . ARG A 1 94 ? -8.681 4.851 -2.127 1.00 90.81 94 ARG A N 1
ATOM 778 C CA . ARG A 1 94 ? -7.447 5.156 -2.845 1.00 90.81 94 ARG A CA 1
ATOM 779 C C . ARG A 1 94 ? -6.345 5.555 -1.875 1.00 90.81 94 ARG A C 1
ATOM 781 O O . ARG A 1 94 ? -6.504 6.488 -1.086 1.00 90.81 94 ARG A O 1
ATOM 788 N N . PHE A 1 95 ? -5.184 4.932 -2.023 1.00 91.94 95 PHE A N 1
ATOM 789 C CA . PHE A 1 95 ? -4.025 5.187 -1.180 1.00 91.94 95 PHE A CA 1
ATOM 790 C C . PHE A 1 95 ? -2.765 5.412 -1.999 1.00 91.94 95 PHE A C 1
ATOM 792 O O . PHE A 1 95 ? -2.557 4.791 -3.038 1.00 91.94 95 PHE A O 1
ATOM 799 N N . MET A 1 96 ? -1.902 6.286 -1.501 1.00 90.19 96 MET A N 1
ATOM 800 C CA . MET A 1 96 ? -0.543 6.459 -1.984 1.00 90.19 96 MET A CA 1
ATOM 801 C C . MET A 1 96 ? 0.411 5.679 -1.089 1.00 90.19 96 MET A C 1
ATOM 803 O O . MET A 1 96 ? 0.411 5.875 0.125 1.00 90.19 96 MET A O 1
ATOM 807 N N . VAL A 1 97 ? 1.239 4.822 -1.676 1.00 88.38 97 VAL A N 1
ATOM 808 C CA . VAL A 1 97 ? 2.261 4.081 -0.932 1.00 88.38 97 VAL A CA 1
ATOM 809 C C . VAL A 1 97 ? 3.489 4.967 -0.734 1.00 88.38 97 VAL A C 1
ATOM 811 O O . VAL A 1 97 ? 4.046 5.496 -1.697 1.00 88.38 97 VAL A O 1
ATOM 814 N N . LYS A 1 98 ? 3.904 5.122 0.523 1.00 86.31 98 LYS A N 1
ATOM 815 C CA . LYS A 1 98 ? 5.071 5.910 0.948 1.00 86.31 98 LYS A CA 1
ATOM 816 C C . LYS A 1 98 ? 6.325 5.063 1.093 1.00 86.31 98 LYS A C 1
ATOM 818 O O . LYS A 1 98 ? 7.417 5.516 0.769 1.00 86.31 98 LYS A O 1
ATOM 823 N N . ASN A 1 99 ? 6.168 3.866 1.649 1.00 84.62 99 ASN A N 1
ATOM 824 C CA . ASN A 1 99 ? 7.263 2.948 1.934 1.00 84.62 99 ASN A CA 1
ATOM 825 C C . ASN A 1 99 ? 6.737 1.506 1.997 1.00 84.62 99 ASN A C 1
ATOM 827 O O . ASN A 1 99 ? 5.530 1.297 2.128 1.00 84.62 99 ASN A O 1
ATOM 831 N N . TRP A 1 100 ? 7.624 0.516 1.952 1.00 85.44 100 TRP A N 1
ATOM 832 C CA . TRP A 1 100 ? 7.294 -0.881 2.201 1.00 85.44 100 TRP A CA 1
ATOM 833 C C . TRP A 1 100 ? 8.405 -1.588 2.981 1.00 85.44 100 TRP A C 1
ATOM 835 O O . TRP A 1 100 ? 9.579 -1.255 2.867 1.00 85.44 100 TRP A O 1
ATOM 845 N N . VAL A 1 101 ? 8.025 -2.580 3.781 1.00 86.62 101 VAL A N 1
ATOM 846 C CA . VAL A 1 101 ? 8.935 -3.485 4.489 1.00 86.62 101 VAL A CA 1
ATOM 847 C C . VAL A 1 101 ? 8.333 -4.880 4.416 1.00 86.62 101 VAL A C 1
ATOM 849 O O . VAL A 1 101 ? 7.251 -5.111 4.958 1.00 86.62 101 VAL A O 1
ATOM 852 N N . ASN A 1 102 ? 9.035 -5.818 3.777 1.00 86.06 102 ASN A N 1
ATOM 853 C CA . ASN A 1 102 ? 8.504 -7.151 3.471 1.00 86.06 102 ASN A CA 1
ATOM 854 C C . ASN A 1 102 ? 7.139 -7.046 2.758 1.00 86.06 102 ASN A C 1
ATOM 856 O O . ASN A 1 102 ? 7.050 -6.390 1.724 1.00 86.06 102 ASN A O 1
ATOM 860 N N . ASP A 1 103 ? 6.095 -7.637 3.341 1.00 88.75 103 ASP A N 1
ATOM 861 C CA . ASP A 1 103 ? 4.724 -7.645 2.816 1.00 88.75 103 ASP A CA 1
ATOM 862 C C . ASP A 1 103 ? 3.850 -6.531 3.440 1.00 88.75 103 ASP A C 1
ATOM 864 O O . ASP A 1 103 ? 2.622 -6.547 3.337 1.00 88.75 103 ASP A O 1
ATOM 868 N N . SER A 1 104 ? 4.459 -5.569 4.136 1.00 91.44 104 SER A N 1
ATOM 869 C CA . SER A 1 104 ? 3.759 -4.446 4.761 1.00 91.44 104 SER A CA 1
ATOM 870 C C . SER A 1 104 ? 4.060 -3.155 4.010 1.00 91.44 104 SER A C 1
ATOM 872 O O . SER A 1 104 ? 5.221 -2.786 3.847 1.00 91.44 104 SER A O 1
ATOM 874 N N . ILE A 1 105 ? 3.022 -2.424 3.614 1.00 91.50 105 ILE A N 1
ATOM 875 C CA . ILE A 1 105 ? 3.136 -1.113 2.965 1.00 91.50 105 ILE A CA 1
ATOM 876 C C . ILE A 1 105 ? 2.666 -0.007 3.906 1.00 91.50 105 ILE A C 1
ATOM 878 O O . ILE A 1 105 ? 1.677 -0.171 4.616 1.00 91.50 105 ILE A O 1
ATOM 882 N N . ASN A 1 106 ? 3.380 1.116 3.913 1.00 92.81 106 ASN A N 1
ATOM 883 C CA . ASN A 1 106 ? 2.944 2.355 4.545 1.00 92.81 106 ASN A CA 1
ATOM 884 C C . ASN A 1 106 ? 2.179 3.183 3.512 1.00 92.81 106 ASN A C 1
ATOM 886 O O . ASN A 1 106 ? 2.698 3.447 2.423 1.00 92.81 106 ASN A O 1
ATOM 890 N N . ILE A 1 107 ? 0.956 3.568 3.850 1.00 93.19 107 ILE A N 1
ATOM 891 C CA . ILE A 1 107 ? -0.004 4.195 2.956 1.00 93.19 107 ILE A CA 1
ATOM 892 C C . ILE A 1 107 ? -0.552 5.497 3.533 1.00 93.19 107 ILE A C 1
ATOM 894 O O . ILE A 1 107 ? -0.768 5.616 4.736 1.00 93.19 107 ILE A O 1
ATOM 898 N N . GLU A 1 108 ? -0.843 6.446 2.648 1.00 92.62 108 GLU A N 1
ATOM 899 C CA . GLU A 1 108 ? -1.546 7.696 2.940 1.00 92.62 108 GLU A CA 1
ATOM 900 C C . GLU A 1 108 ? -2.779 7.797 2.033 1.00 92.62 108 GLU A C 1
ATOM 902 O O . GLU A 1 108 ? -2.661 7.723 0.805 1.00 92.62 108 GLU A O 1
ATOM 907 N N . GLN A 1 109 ? -3.967 7.963 2.619 1.00 92.50 109 GLN A N 1
ATOM 908 C CA . GLN A 1 109 ? -5.219 8.101 1.873 1.00 92.50 109 GLN A CA 1
ATOM 909 C C . GLN A 1 109 ? -5.181 9.321 0.950 1.00 92.50 109 GLN A C 1
ATOM 911 O O . GLN A 1 109 ? -4.704 10.391 1.325 1.00 92.50 109 GLN A O 1
ATOM 916 N N . GLN A 1 110 ? -5.703 9.153 -0.263 1.00 87.62 110 GLN A N 1
ATOM 917 C CA . GLN A 1 110 ? -5.801 10.203 -1.272 1.00 87.62 110 GLN A CA 1
ATOM 918 C C . GLN A 1 110 ? -7.276 10.504 -1.555 1.00 87.62 110 GLN A C 1
ATOM 920 O O . GLN A 1 110 ? -8.010 9.621 -1.995 1.00 87.62 110 GLN A O 1
ATOM 925 N N . GLY A 1 111 ? -7.713 11.748 -1.343 1.00 75.44 111 GLY A N 1
ATOM 926 C CA . GLY A 1 111 ? -9.083 12.186 -1.635 1.00 75.44 111 GLY A CA 1
ATOM 927 C C . GLY A 1 111 ? -9.577 13.313 -0.723 1.00 75.44 111 GLY A C 1
ATOM 928 O O . GLY A 1 111 ? -8.942 13.649 0.271 1.00 75.44 111 GLY A O 1
ATOM 929 N N . ASN A 1 112 ? -10.739 13.883 -1.061 1.00 59.50 112 ASN A N 1
ATOM 930 C CA . ASN A 1 112 ? -11.344 15.027 -0.359 1.00 59.50 112 ASN A CA 1
ATOM 931 C C . ASN A 1 112 ? -12.285 14.629 0.797 1.00 59.50 112 ASN A C 1
ATOM 933 O O . ASN A 1 112 ? -13.090 15.437 1.248 1.00 59.50 112 ASN A O 1
ATOM 937 N N . THR A 1 113 ? -12.217 13.394 1.296 1.00 60.31 113 THR A N 1
ATOM 938 C CA . THR A 1 113 ? -13.164 12.858 2.295 1.00 60.31 113 THR A CA 1
ATOM 939 C C . THR A 1 113 ? -12.915 13.346 3.731 1.00 60.31 113 THR A C 1
ATOM 941 O O . THR A 1 113 ? -13.548 12.863 4.667 1.00 60.31 113 THR A O 1
ATOM 944 N N . GLY A 1 114 ? -12.008 14.307 3.942 1.00 60.25 114 GLY A N 1
ATOM 945 C CA . GLY A 1 114 ? -11.768 14.972 5.232 1.00 60.25 114 GLY A CA 1
ATOM 946 C C . GLY A 1 114 ? -11.066 14.120 6.299 1.00 60.25 114 GLY A C 1
ATOM 947 O O . GLY A 1 114 ? -10.475 14.672 7.225 1.00 60.25 114 GLY A O 1
ATOM 948 N N . LYS A 1 115 ? -11.058 12.786 6.169 1.00 67.38 115 LYS A N 1
ATOM 949 C CA . LYS A 1 115 ? -10.265 11.883 7.012 1.00 67.38 115 LYS A CA 1
ATOM 950 C C . LYS A 1 115 ? -8.932 11.573 6.346 1.00 67.38 115 LYS A C 1
ATOM 952 O O . LYS A 1 115 ? -8.876 10.897 5.326 1.00 67.38 115 LYS A O 1
ATOM 957 N N . LYS A 1 116 ? -7.850 12.039 6.965 1.00 85.69 116 LYS A N 1
ATOM 958 C CA . LYS A 1 116 ? -6.489 11.651 6.602 1.00 85.69 116 LYS A CA 1
ATOM 959 C C . LYS A 1 116 ? -6.154 10.329 7.292 1.00 85.69 116 LYS A C 1
ATOM 961 O O . LYS A 1 116 ? -5.801 10.326 8.469 1.00 85.69 116 LYS A O 1
ATOM 966 N N . ILE A 1 117 ? -6.312 9.209 6.590 1.00 90.44 117 ILE A N 1
ATOM 967 C CA . ILE A 1 117 ? -5.843 7.912 7.086 1.00 90.44 117 ILE A CA 1
ATOM 968 C C . ILE A 1 117 ? -4.398 7.702 6.630 1.00 90.44 117 ILE A C 1
ATOM 970 O O . ILE A 1 117 ? -4.104 7.745 5.438 1.00 90.44 117 ILE A O 1
ATOM 974 N N . GLU A 1 118 ? -3.506 7.457 7.586 1.00 94.12 118 GLU A N 1
ATOM 975 C CA . GLU A 1 118 ? -2.103 7.120 7.343 1.00 94.12 118 GLU A CA 1
ATOM 976 C C . GLU A 1 118 ? -1.689 5.967 8.260 1.00 94.12 118 GLU A C 1
ATOM 978 O O . GLU A 1 118 ? -2.004 5.975 9.454 1.00 94.12 118 GLU A O 1
ATOM 983 N N . GLY A 1 119 ? -1.011 4.959 7.715 1.00 95.19 119 GLY A N 1
ATOM 984 C CA . GLY A 1 119 ? -0.579 3.804 8.494 1.00 95.19 119 GLY A CA 1
ATOM 985 C C . GLY A 1 119 ? -0.043 2.657 7.652 1.00 95.19 119 GLY A C 1
ATOM 986 O O . GLY A 1 119 ? 0.217 2.794 6.465 1.00 95.19 119 GLY A O 1
ATOM 987 N N . TRP A 1 120 ? 0.126 1.505 8.290 1.00 96.25 120 TRP A N 1
ATOM 988 C CA . TRP A 1 120 ? 0.657 0.288 7.688 1.00 96.25 120 TRP A CA 1
ATOM 989 C C . TRP A 1 120 ? -0.454 -0.706 7.380 1.00 96.25 120 TRP A C 1
ATOM 991 O O . TRP A 1 120 ? -1.367 -0.868 8.184 1.00 96.25 120 TRP A O 1
ATOM 1001 N N . ALA A 1 121 ? -0.362 -1.420 6.268 1.00 96.12 121 ALA A N 1
ATOM 1002 C CA . ALA A 1 121 ? -1.298 -2.483 5.923 1.00 96.12 121 ALA A CA 1
ATOM 1003 C C . ALA A 1 121 ? -0.589 -3.609 5.163 1.00 96.12 121 ALA A C 1
ATOM 1005 O O . ALA A 1 121 ? 0.505 -3.412 4.629 1.00 96.12 121 ALA A O 1
ATOM 1006 N N . ASN A 1 122 ? -1.195 -4.799 5.139 1.00 95.31 122 ASN A N 1
ATOM 1007 C CA . ASN A 1 122 ? -0.650 -5.905 4.363 1.00 95.31 122 ASN A CA 1
ATOM 1008 C C . ASN A 1 122 ? -0.917 -5.654 2.876 1.00 95.31 122 ASN A C 1
ATOM 1010 O O . ASN A 1 122 ? -2.046 -5.362 2.486 1.00 95.31 122 ASN A O 1
ATOM 1014 N N . ILE A 1 123 ? 0.111 -5.791 2.045 1.00 91.75 123 ILE A N 1
ATOM 1015 C CA . ILE A 1 123 ? 0.026 -5.494 0.615 1.00 91.75 123 ILE A CA 1
ATOM 1016 C C . ILE A 1 123 ? -1.031 -6.331 -0.130 1.00 91.75 123 ILE A C 1
ATOM 1018 O O . ILE A 1 123 ? -1.655 -5.838 -1.067 1.00 91.75 123 ILE A O 1
ATOM 1022 N N . LYS A 1 124 ? -1.324 -7.547 0.349 1.00 92.38 124 LYS A N 1
ATOM 1023 C CA . LYS A 1 124 ? -2.323 -8.467 -0.225 1.00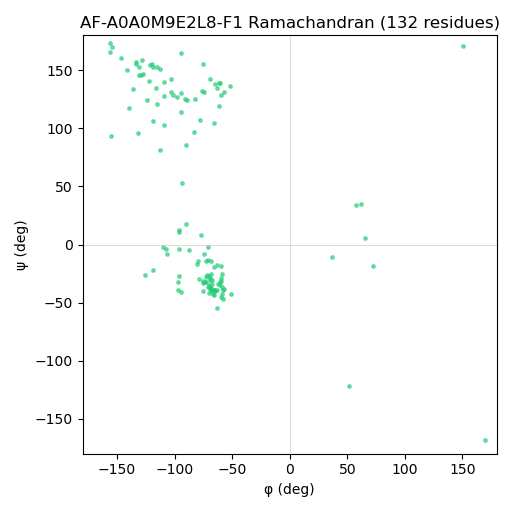 92.38 124 LYS A CA 1
ATOM 1024 C C . LYS A 1 124 ? -3.770 -8.023 -0.008 1.00 92.38 124 LYS A C 1
ATOM 1026 O O . LYS A 1 124 ? -4.689 -8.730 -0.403 1.00 92.38 124 LYS A O 1
ATOM 1031 N N . GLN A 1 125 ? -3.981 -6.909 0.687 1.00 93.88 125 GLN A N 1
ATOM 1032 C CA . GLN A 1 125 ? -5.291 -6.283 0.885 1.00 93.88 125 GLN A CA 1
ATOM 1033 C C . GLN A 1 125 ? -5.551 -5.164 -0.135 1.00 93.88 125 GLN A C 1
ATOM 1035 O O . GLN A 1 125 ? -6.472 -4.364 0.026 1.00 93.88 125 GLN A O 1
ATOM 1040 N N . PHE A 1 126 ? -4.702 -5.066 -1.160 1.00 92.62 126 PHE A N 1
ATOM 1041 C CA . PHE A 1 126 ? -4.766 -4.015 -2.159 1.00 92.62 126 PHE A CA 1
ATOM 1042 C C . PHE A 1 126 ? -4.643 -4.565 -3.576 1.00 92.62 126 PHE A C 1
ATOM 1044 O O . PHE A 1 126 ? -4.060 -5.619 -3.824 1.00 92.62 126 PHE A O 1
ATOM 1051 N N . MET A 1 127 ? -5.148 -3.783 -4.522 1.00 90.50 127 MET A N 1
ATOM 1052 C CA . MET A 1 127 ? -5.087 -4.043 -5.953 1.00 90.50 127 MET A CA 1
ATOM 1053 C C . MET A 1 127 ? -4.532 -2.839 -6.719 1.00 90.50 127 MET A C 1
ATOM 1055 O O . MET A 1 127 ? -4.567 -1.695 -6.249 1.00 90.50 127 MET A O 1
ATOM 1059 N N . LEU A 1 128 ? -4.037 -3.107 -7.929 1.00 88.25 128 LEU A N 1
ATOM 1060 C CA . LEU A 1 128 ? -3.681 -2.081 -8.903 1.00 88.25 128 LEU A CA 1
ATOM 1061 C C . LEU A 1 128 ? -4.755 -1.984 -9.969 1.00 88.25 128 LEU A C 1
ATOM 1063 O O . LEU A 1 128 ? -5.112 -2.969 -10.605 1.00 88.25 128 LEU A O 1
ATOM 1067 N N . LEU A 1 129 ? -5.194 -0.762 -10.239 1.00 81.88 129 LEU A N 1
ATOM 1068 C CA . LEU A 1 129 ? -6.058 -0.463 -11.375 1.00 81.88 129 LEU A CA 1
ATOM 1069 C C . LEU A 1 129 ? -5.209 -0.029 -12.577 1.00 81.88 129 LEU A C 1
ATOM 1071 O O . LEU A 1 129 ? -5.407 1.042 -13.146 1.00 81.88 129 LEU A O 1
ATOM 1075 N N . SER A 1 130 ? -4.220 -0.847 -12.947 1.00 68.50 130 SER A N 1
ATOM 1076 C CA . SER A 1 130 ? -3.260 -0.533 -14.017 1.00 68.50 130 SER A CA 1
ATOM 1077 C C . SER A 1 130 ? -3.893 -0.454 -15.413 1.00 68.50 130 SER A C 1
ATOM 1079 O O . SER A 1 130 ? -3.327 0.188 -16.294 1.00 68.50 130 SER A O 1
ATOM 1081 N N . GLN A 1 131 ? -5.080 -1.046 -15.600 1.00 55.28 131 GLN A N 1
ATOM 1082 C CA . GLN A 1 131 ? -5.819 -1.097 -16.872 1.00 55.28 131 GLN A CA 1
ATOM 1083 C C . GLN A 1 131 ? -7.105 -0.249 -16.891 1.00 55.28 131 GLN A C 1
ATOM 1085 O O . GLN A 1 131 ? -7.770 -0.203 -17.919 1.00 55.28 131 GLN A O 1
ATOM 1090 N N . ALA A 1 132 ? -7.482 0.410 -15.787 1.00 51.50 132 ALA A N 1
ATOM 1091 C CA . ALA A 1 132 ? -8.752 1.148 -15.715 1.00 51.50 132 ALA A CA 1
ATOM 1092 C C . ALA A 1 132 ? -8.755 2.455 -16.537 1.00 51.50 132 ALA A C 1
ATOM 1094 O O . ALA A 1 132 ? -9.816 3.005 -16.813 1.00 51.50 132 ALA A O 1
ATOM 1095 N N . CYS A 1 133 ? -7.578 2.926 -16.958 1.00 42.31 133 CYS A N 1
ATOM 1096 C CA . CYS A 1 133 ? -7.422 4.018 -17.915 1.00 42.31 133 CYS A CA 1
ATOM 1097 C C . CYS A 1 133 ? -6.825 3.457 -19.212 1.00 42.31 133 CYS A C 1
ATOM 1099 O O . CYS A 1 133 ? -5.606 3.512 -19.398 1.00 42.31 133 CYS A O 1
ATOM 1101 N N . LYS A 1 134 ? -7.662 2.873 -20.070 1.00 38.09 134 LYS A N 1
ATOM 1102 C CA . LYS A 1 134 ? -7.317 2.548 -21.457 1.00 38.09 134 LYS A CA 1
ATOM 1103 C C . LYS A 1 134 ? -8.162 3.387 -22.396 1.00 38.09 134 LYS A C 1
ATOM 1105 O O . LYS A 1 134 ? -9.363 3.542 -22.088 1.00 38.09 134 LYS A O 1
#

Secondary structure (DSSP, 8-state):
--HHHHHHHHHHHHHHHHHHHHHHHHHHHHHHHTTS--GGG-SSHHHHHHHHTTT--SS--SS-EEEEESSTTEEEESSTT--SEEEEE-TT-EEEEEEEETTEEEEEE-SSSS---EEEEEGGGEE--TTS--

Sequence (134 aa):
MIAHRLSVIMIFCFSFFYILLIDGGMCLHAKEFWKAPNFKKYNTPDEVIKKYKDNYNETNMINPWIVFADRDSVNIYKTKSLTKKIAQANFLDRFMVKNWVNDSINIEQQGNTGKKIEGWANIKQFMLLSQACK

Radius of gyration: 23.44 Å; Cα contacts (8 Å, |Δi|>4): 199; chains: 1; bounding box: 60×58×40 Å

pLDDT: mean 73.83, std 18.59, range [38.09, 97.62]

Solvent-accessible surface area (backbone atoms only — not comparable to full-atom values): 7848 Å² total; per-residue (Å²): 133,63,72,70,59,55,53,56,53,51,53,53,54,53,53,54,54,53,50,57,60,57,56,56,58,58,58,60,58,50,59,56,62,75,70,44,80,71,66,66,80,37,71,40,53,62,60,50,49,68,73,41,55,91,81,50,81,79,76,75,66,87,59,71,47,71,39,23,30,67,39,67,66,40,63,27,9,75,40,81,83,65,77,49,75,76,50,67,39,43,55,64,42,41,27,36,43,66,46,61,56,92,65,26,30,31,36,37,53,58,77,90,80,83,70,84,51,71,33,16,30,56,43,89,49,36,35,39,74,46,69,78,80,119